Protein AF-A0A6L5ENX2-F1 (afdb_monomer_lite)

Radius of gyration: 25.45 Å; chains: 1; bounding box: 39×39×65 Å

Sequence (76 aa):
MKRTTVYLPEELKRALEQRAKLEGRTEADVIRDALSAALQPRGRSSKLSFGKFASGHSDTSARVDEVLRDTGFGAA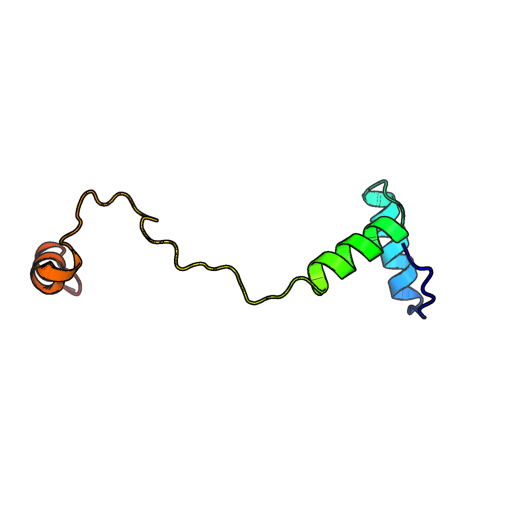

Secondary structure (DSSP, 8-state):
---------HHHHHHHHHHHHHHT--HHHHHHHHHHHHHS-SSS-----------S-S-GGG-HHHHHHHTTTT--

Foldseek 3Di:
DDDDDDDDDPVVVVVLVVVCVVVVHDSVVVVVVVVCVVPPPPDDDPPVDPPPDPPVDPCCVVCVVVVCVVVVPPPD

pLDDT: mean 87.78, std 12.55, range [51.75, 98.38]

Structure (mmCIF, N/CA/C/O backbone):
data_AF-A0A6L5ENX2-F1
#
_entry.id   AF-A0A6L5ENX2-F1
#
loop_
_atom_site.group_PDB
_atom_site.id
_atom_site.type_symbol
_atom_site.label_atom_id
_atom_site.label_alt_id
_atom_site.label_comp_id
_atom_site.label_asym_id
_atom_site.label_entity_id
_atom_site.label_seq_id
_atom_site.pdbx_PDB_ins_code
_atom_site.Cartn_x
_atom_site.Cartn_y
_atom_site.Cartn_z
_atom_site.occupancy
_atom_site.B_iso_or_equiv
_atom_site.auth_seq_id
_atom_site.auth_comp_id
_atom_site.auth_asym_id
_atom_site.auth_atom_id
_atom_site.pdbx_PDB_model_num
ATOM 1 N N . MET A 1 1 ? 8.231 -2.779 16.273 1.00 77.31 1 MET A N 1
ATOM 2 C CA . MET A 1 1 ? 7.498 -1.651 15.652 1.00 77.31 1 MET A CA 1
ATOM 3 C C . MET A 1 1 ? 7.763 -0.373 16.430 1.00 77.31 1 MET A C 1
ATOM 5 O O . MET A 1 1 ? 7.844 -0.446 17.647 1.00 77.31 1 MET A O 1
ATOM 9 N N . LYS A 1 2 ? 7.888 0.774 15.754 1.00 94.44 2 LYS A N 1
ATOM 10 C CA . LYS A 1 2 ? 7.993 2.099 16.387 1.00 94.44 2 LYS A CA 1
ATOM 11 C C . LYS A 1 2 ? 6.642 2.812 16.269 1.00 94.44 2 LYS A C 1
ATOM 13 O O . LYS A 1 2 ? 6.045 2.771 15.197 1.00 94.44 2 LYS A O 1
ATOM 18 N N . ARG A 1 3 ? 6.152 3.429 17.352 1.00 95.38 3 ARG A N 1
ATOM 19 C CA . ARG A 1 3 ? 4.919 4.233 17.321 1.00 95.38 3 ARG A CA 1
ATOM 20 C C . ARG A 1 3 ? 5.196 5.538 16.577 1.00 95.38 3 ARG A C 1
ATOM 22 O O . ARG A 1 3 ? 6.067 6.298 16.994 1.00 95.38 3 ARG A O 1
ATOM 29 N N . THR A 1 4 ? 4.434 5.783 15.520 1.00 95.38 4 THR A N 1
ATOM 30 C CA . THR A 1 4 ? 4.525 6.984 14.685 1.00 95.38 4 THR A CA 1
ATOM 31 C C . THR A 1 4 ? 3.132 7.588 14.573 1.00 95.38 4 THR A C 1
ATOM 33 O O . THR A 1 4 ? 2.184 6.867 14.271 1.00 95.38 4 THR A O 1
ATOM 36 N N . THR A 1 5 ? 3.011 8.890 14.822 1.00 96.44 5 THR A N 1
ATOM 37 C CA . THR A 1 5 ? 1.759 9.639 14.658 1.00 96.44 5 THR A CA 1
ATOM 38 C C . THR A 1 5 ? 1.840 10.438 13.364 1.00 96.44 5 THR A C 1
ATOM 40 O O . THR A 1 5 ? 2.831 11.128 13.133 1.00 96.44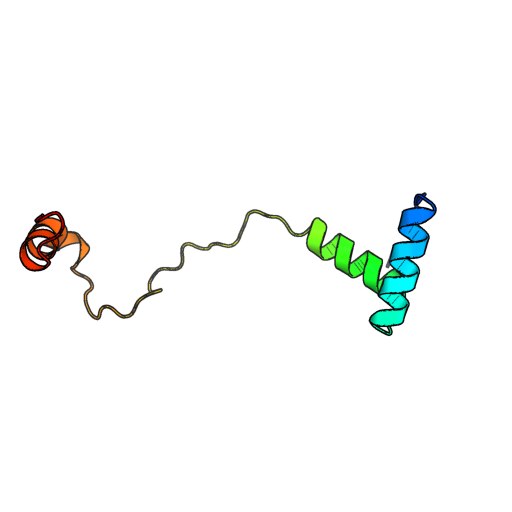 5 THR A O 1
ATOM 43 N N . VAL A 1 6 ? 0.815 10.334 12.525 1.00 95.12 6 VAL A N 1
ATOM 44 C CA . VAL A 1 6 ? 0.699 11.043 11.246 1.00 95.12 6 VAL A CA 1
ATOM 45 C C . VAL A 1 6 ? -0.692 11.658 11.148 1.00 95.12 6 VAL A C 1
ATOM 47 O O . VAL A 1 6 ? -1.657 11.075 11.639 1.00 95.12 6 VAL A O 1
ATOM 50 N N . TYR A 1 7 ? -0.798 12.828 10.527 1.00 97.25 7 TYR A N 1
ATOM 51 C CA . TYR A 1 7 ? -2.093 13.415 10.198 1.00 97.25 7 TYR A CA 1
ATOM 52 C C . TYR A 1 7 ? -2.598 12.804 8.892 1.00 97.25 7 TYR A C 1
ATOM 54 O O . TYR A 1 7 ? -1.868 12.781 7.901 1.00 97.25 7 TYR A O 1
ATOM 62 N N . LEU A 1 8 ? -3.830 12.298 8.900 1.00 96.81 8 LEU A N 1
ATOM 63 C CA . LEU A 1 8 ? -4.519 11.806 7.709 1.00 96.81 8 LEU A CA 1
ATOM 64 C C . LEU A 1 8 ? -5.714 12.718 7.425 1.00 96.81 8 LEU A C 1
ATOM 66 O O . LEU A 1 8 ? -6.428 13.064 8.368 1.00 96.81 8 LEU A O 1
ATOM 70 N N . PRO A 1 9 ? -5.969 13.062 6.154 1.00 98.38 9 PRO A N 1
ATOM 71 C CA . PRO A 1 9 ? -7.251 13.622 5.761 1.00 98.38 9 PRO A CA 1
ATOM 72 C C . PRO A 1 9 ? -8.409 12.696 6.159 1.00 98.38 9 PRO A C 1
ATOM 74 O O . PRO A 1 9 ? -8.273 11.467 6.148 1.00 98.38 9 PRO A O 1
ATOM 77 N N . GLU A 1 10 ? -9.551 13.285 6.503 1.00 97.88 10 GLU A N 1
ATOM 78 C CA . GLU A 1 10 ? -10.727 12.572 7.016 1.00 97.88 10 GLU A CA 1
ATOM 79 C C . GLU A 1 10 ? -11.251 11.541 6.003 1.00 97.88 10 GLU A C 1
ATOM 81 O O . GLU A 1 10 ? -11.566 10.400 6.345 1.00 97.88 10 GLU A O 1
ATOM 86 N N . GLU A 1 11 ? -11.268 11.902 4.722 1.00 97.88 11 GLU A N 1
ATOM 87 C CA . GLU A 1 11 ? -11.654 11.016 3.629 1.00 97.88 11 GLU A CA 1
ATOM 88 C C . GLU A 1 11 ? -10.725 9.800 3.508 1.00 97.88 11 GLU A C 1
ATOM 90 O O . GLU A 1 11 ? -11.189 8.684 3.258 1.00 97.88 11 GLU A O 1
ATOM 95 N N . LEU A 1 12 ? -9.425 9.985 3.761 1.00 97.62 12 LEU A N 1
ATOM 96 C CA . LEU A 1 12 ? -8.447 8.905 3.703 1.00 97.62 12 LEU A CA 1
ATOM 97 C C . LEU A 1 12 ? -8.603 7.955 4.893 1.00 97.62 12 LEU A C 1
ATOM 99 O O . LEU A 1 12 ? -8.501 6.738 4.721 1.00 97.62 12 LEU A O 1
ATOM 103 N N . LYS A 1 13 ? -8.907 8.487 6.084 1.00 97.75 13 LYS A N 1
ATOM 104 C CA . LYS A 1 13 ? -9.214 7.671 7.266 1.00 97.75 13 LYS A CA 1
ATOM 105 C C . LYS A 1 13 ? -10.443 6.790 7.030 1.00 97.75 13 LYS A C 1
ATOM 107 O O . LYS A 1 13 ? -10.394 5.594 7.311 1.00 97.75 13 LYS A O 1
ATOM 112 N N . ARG A 1 14 ? -11.505 7.343 6.437 1.00 98.12 14 ARG A N 1
ATOM 113 C CA . ARG A 1 14 ? -12.725 6.588 6.099 1.00 98.12 14 ARG A CA 1
ATOM 114 C C . ARG A 1 14 ? -12.464 5.486 5.078 1.00 98.12 14 ARG A C 1
ATOM 116 O O . ARG A 1 14 ? -12.940 4.366 5.248 1.00 98.12 14 ARG A O 1
ATOM 123 N N . ALA A 1 15 ? -11.691 5.778 4.033 1.00 97.81 15 ALA A N 1
ATOM 124 C CA . ALA A 1 15 ? -11.317 4.775 3.039 1.00 97.81 15 ALA A CA 1
ATOM 125 C C . ALA A 1 15 ? -10.485 3.637 3.661 1.00 97.81 15 ALA A C 1
ATOM 127 O O . ALA A 1 15 ? -10.699 2.463 3.348 1.00 97.81 15 ALA A O 1
ATOM 128 N N . LEU A 1 16 ? -9.571 3.973 4.577 1.00 97.81 16 LEU A N 1
ATOM 129 C CA . LEU A 1 16 ? -8.761 3.001 5.307 1.00 97.81 16 LEU A CA 1
ATOM 130 C C . LEU A 1 16 ? -9.618 2.083 6.194 1.00 97.81 16 LEU A C 1
ATOM 132 O O . LEU A 1 16 ? -9.437 0.867 6.149 1.00 97.81 16 LEU A O 1
ATOM 136 N N . GLU A 1 17 ? -10.567 2.641 6.949 1.00 98.06 17 GLU A N 1
ATOM 137 C CA . GLU A 1 17 ? -11.512 1.877 7.780 1.00 98.06 17 GLU A CA 1
ATOM 138 C C . GLU A 1 17 ? -12.343 0.895 6.954 1.00 98.06 17 GLU A C 1
ATOM 140 O O . GLU A 1 17 ? -12.458 -0.283 7.300 1.00 98.06 17 GLU A O 1
ATOM 145 N N . GLN A 1 18 ? -12.907 1.368 5.839 1.00 98.25 18 GLN A N 1
ATOM 146 C CA . GLN A 1 18 ? -13.707 0.533 4.947 1.00 98.25 18 GLN A CA 1
ATOM 147 C C . GLN A 1 18 ? -12.879 -0.623 4.394 1.00 98.25 18 GLN A C 1
ATOM 149 O O . GLN A 1 18 ? -13.319 -1.772 4.434 1.00 98.25 18 GLN A O 1
ATOM 154 N N . ARG A 1 19 ? -11.658 -0.339 3.934 1.00 97.94 19 ARG A N 1
ATOM 155 C CA . ARG A 1 19 ? -10.753 -1.361 3.411 1.00 97.94 19 ARG A CA 1
ATOM 156 C C . ARG A 1 19 ? -10.365 -2.386 4.474 1.00 97.94 19 ARG A C 1
ATOM 158 O O . ARG A 1 19 ? -10.440 -3.582 4.215 1.00 97.94 19 ARG A O 1
ATOM 165 N N . ALA A 1 20 ? -9.997 -1.930 5.669 1.00 98.25 20 ALA A N 1
ATOM 166 C CA . ALA A 1 20 ? -9.656 -2.800 6.790 1.00 98.25 20 ALA A CA 1
ATOM 167 C C . ALA A 1 20 ? -10.822 -3.736 7.149 1.00 98.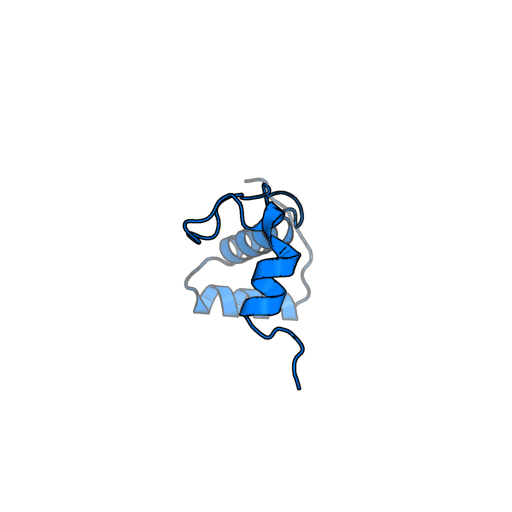25 20 ALA A C 1
ATOM 169 O O . ALA A 1 20 ? -10.627 -4.943 7.299 1.00 98.25 20 ALA A O 1
ATOM 170 N N . LYS A 1 21 ? -12.051 -3.202 7.185 1.00 98.19 21 LYS A N 1
ATOM 171 C CA . LYS A 1 21 ? -13.270 -3.979 7.434 1.00 98.19 21 LYS A CA 1
ATOM 172 C C . LYS A 1 21 ? -13.539 -5.016 6.342 1.00 98.19 21 LYS A C 1
ATOM 174 O O . LYS A 1 21 ? -13.867 -6.151 6.669 1.00 98.19 21 LYS A O 1
ATOM 179 N N . LEU A 1 22 ? -13.405 -4.636 5.070 1.00 97.94 22 LEU A N 1
ATOM 180 C CA . LEU A 1 22 ? -13.613 -5.540 3.934 1.00 97.94 22 LEU A CA 1
ATOM 181 C C . LEU A 1 22 ? -12.585 -6.679 3.906 1.00 97.94 22 LEU A C 1
ATOM 183 O O . LEU A 1 22 ? -12.941 -7.809 3.591 1.00 97.94 22 LEU A O 1
ATOM 187 N N . GLU A 1 23 ? -11.330 -6.394 4.257 1.00 96.81 23 GLU A N 1
ATOM 188 C CA . GLU A 1 23 ? -10.250 -7.389 4.289 1.00 96.81 23 GLU A CA 1
ATOM 189 C C . GLU A 1 23 ? -10.194 -8.188 5.607 1.00 96.81 23 GLU A C 1
ATOM 191 O O . GLU A 1 23 ? -9.399 -9.118 5.717 1.00 96.81 23 GLU A O 1
ATOM 196 N N . GLY A 1 24 ? -10.999 -7.840 6.621 1.00 97.88 24 GLY A N 1
ATOM 197 C CA . GLY A 1 24 ? -10.935 -8.465 7.948 1.00 97.88 24 GLY A CA 1
ATOM 198 C C . GLY A 1 24 ? -9.602 -8.227 8.673 1.00 97.88 24 GLY A C 1
ATOM 199 O O . GLY A 1 24 ? -9.163 -9.064 9.459 1.00 97.88 24 GLY A O 1
ATOM 200 N N . ARG A 1 25 ? -8.935 -7.102 8.390 1.00 98.06 25 ARG A N 1
ATOM 201 C CA . ARG A 1 25 ? -7.605 -6.73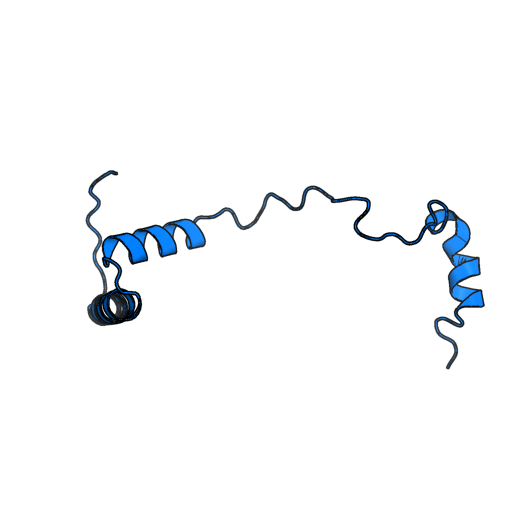7 8.911 1.00 98.06 25 ARG A CA 1
ATOM 202 C C . ARG A 1 25 ? -7.689 -5.506 9.804 1.00 98.06 25 ARG A C 1
ATOM 204 O O . ARG A 1 25 ? -8.663 -4.759 9.767 1.00 98.06 25 ARG A O 1
ATOM 211 N N . THR A 1 26 ? -6.641 -5.245 10.583 1.00 98.06 26 THR A N 1
ATOM 212 C CA . THR A 1 26 ? -6.538 -3.970 11.304 1.00 98.06 26 THR A CA 1
ATOM 213 C C . THR A 1 26 ? -6.106 -2.851 10.355 1.00 98.06 26 THR A C 1
ATOM 215 O O . THR A 1 26 ? -5.335 -3.076 9.422 1.00 98.06 26 THR A O 1
ATOM 218 N N . GLU A 1 27 ? -6.525 -1.612 10.617 1.00 97.25 27 GLU A N 1
ATOM 219 C CA . GLU A 1 27 ? -6.045 -0.444 9.861 1.00 97.25 27 GLU A CA 1
ATOM 220 C C . GLU A 1 27 ? -4.517 -0.336 9.873 1.00 97.25 27 GLU A C 1
ATOM 222 O O . GLU A 1 27 ? -3.892 0.024 8.878 1.00 97.25 27 GLU A O 1
ATOM 227 N N . ALA A 1 28 ? -3.898 -0.704 10.997 1.00 96.69 28 ALA A N 1
ATOM 228 C CA . ALA A 1 28 ? -2.455 -0.695 11.142 1.00 96.69 28 ALA A CA 1
ATOM 229 C C . ALA A 1 28 ? -1.774 -1.732 10.229 1.00 96.69 28 ALA A C 1
ATOM 231 O O . ALA A 1 28 ? -0.684 -1.457 9.728 1.00 96.69 28 ALA A O 1
ATOM 232 N N . ASP A 1 29 ? -2.394 -2.896 9.989 1.00 97.62 29 ASP A N 1
ATOM 233 C CA . ASP A 1 29 ? -1.900 -3.876 9.010 1.00 97.62 29 ASP A CA 1
ATOM 234 C C . ASP A 1 29 ? -1.961 -3.319 7.594 1.00 97.62 29 ASP A C 1
ATOM 236 O O . ASP A 1 29 ? -0.972 -3.400 6.869 1.00 97.62 29 ASP A O 1
ATOM 240 N N . VAL A 1 30 ? -3.088 -2.706 7.228 1.00 97.69 30 VAL A N 1
ATOM 241 C CA . VAL A 1 30 ? -3.280 -2.106 5.902 1.00 97.69 30 VAL A CA 1
ATOM 242 C C . VAL A 1 30 ? -2.284 -0.964 5.669 1.00 97.69 30 VAL A C 1
ATOM 244 O O . VAL A 1 30 ? -1.648 -0.919 4.618 1.00 97.69 30 VAL A O 1
ATOM 247 N N . ILE A 1 31 ? -2.072 -0.082 6.658 1.00 96.88 31 ILE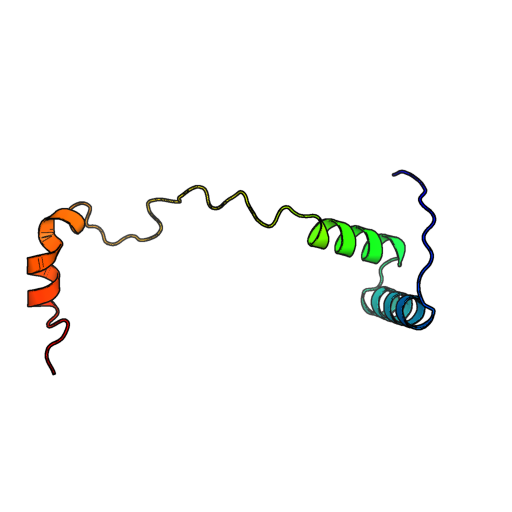 A N 1
ATOM 248 C CA . ILE A 1 31 ? -1.068 0.994 6.579 1.00 96.88 31 ILE A CA 1
ATOM 249 C C . ILE A 1 31 ? 0.334 0.411 6.391 1.00 96.88 31 ILE A C 1
ATOM 251 O O . ILE A 1 31 ? 1.079 0.869 5.526 1.00 96.88 31 ILE A O 1
ATOM 255 N N . ARG A 1 32 ? 0.720 -0.584 7.201 1.00 95.88 32 ARG A N 1
ATOM 256 C CA . ARG A 1 32 ? 2.053 -1.198 7.109 1.00 95.88 32 ARG A CA 1
ATOM 257 C C . ARG A 1 32 ? 2.305 -1.810 5.740 1.00 95.88 32 ARG A C 1
ATOM 259 O O . ARG A 1 32 ? 3.385 -1.619 5.190 1.00 95.88 32 ARG A O 1
ATOM 266 N N . ASP A 1 33 ? 1.329 -2.541 5.221 1.00 96.00 33 ASP A N 1
ATOM 267 C CA . ASP A 1 33 ? 1.405 -3.224 3.933 1.00 96.00 33 ASP A CA 1
ATOM 268 C C . ASP A 1 33 ? 1.509 -2.217 2.780 1.00 96.00 33 ASP A C 1
ATOM 270 O O . ASP A 1 33 ? 2.442 -2.269 1.979 1.00 96.00 33 ASP A O 1
ATOM 274 N N . ALA A 1 34 ? 0.643 -1.199 2.784 1.00 95.75 34 ALA A N 1
ATOM 275 C CA . ALA A 1 34 ? 0.675 -0.115 1.809 1.00 95.75 34 ALA A CA 1
ATOM 276 C C . ALA A 1 34 ? 2.010 0.647 1.823 1.00 95.75 34 ALA A C 1
ATOM 278 O O . ALA A 1 34 ? 2.591 0.887 0.765 1.00 95.75 34 ALA A O 1
ATOM 279 N N . LEU A 1 35 ? 2.532 0.990 3.008 1.00 95.31 35 LEU A N 1
ATOM 280 C CA . LEU A 1 35 ? 3.837 1.642 3.140 1.00 95.31 35 LEU A CA 1
ATOM 281 C C . LEU A 1 35 ? 4.975 0.730 2.682 1.00 95.31 35 LEU A C 1
ATOM 283 O O . LEU A 1 35 ? 5.895 1.199 2.020 1.00 95.31 35 LEU A O 1
ATOM 287 N N . SER A 1 36 ? 4.912 -0.565 2.997 1.00 94.44 36 SER A N 1
ATOM 288 C CA . SER A 1 36 ? 5.934 -1.528 2.581 1.00 94.44 36 SER A CA 1
ATOM 289 C C . SER A 1 36 ? 5.972 -1.642 1.060 1.00 94.44 36 SER A C 1
ATOM 291 O O . SER A 1 36 ? 7.043 -1.525 0.475 1.00 94.44 36 SER A O 1
ATOM 293 N N . ALA A 1 37 ? 4.816 -1.779 0.408 1.00 93.38 37 ALA A N 1
ATOM 294 C CA . ALA A 1 37 ? 4.708 -1.813 -1.048 1.00 93.38 37 ALA A CA 1
ATOM 295 C C . ALA A 1 37 ? 5.148 -0.492 -1.705 1.00 93.38 37 ALA A C 1
ATOM 297 O O . ALA A 1 37 ? 5.847 -0.506 -2.717 1.00 93.38 37 ALA A O 1
ATOM 298 N N . ALA A 1 38 ? 4.780 0.655 -1.128 1.00 93.75 38 ALA A N 1
ATOM 299 C CA . ALA A 1 38 ? 5.143 1.967 -1.664 1.00 93.75 38 ALA A CA 1
ATOM 300 C C . ALA A 1 38 ? 6.644 2.275 -1.533 1.00 93.75 38 ALA A C 1
ATOM 302 O O . ALA A 1 38 ? 7.214 2.935 -2.402 1.00 93.75 38 ALA A O 1
ATOM 303 N N . LEU A 1 39 ? 7.276 1.805 -0.454 1.00 93.38 39 LEU A N 1
ATOM 304 C CA . LEU A 1 39 ? 8.694 2.022 -0.161 1.00 93.38 39 LEU A CA 1
ATOM 305 C C . LEU A 1 39 ? 9.597 0.909 -0.701 1.00 93.38 39 LEU A C 1
ATOM 307 O O . LEU A 1 39 ? 10.821 1.030 -0.603 1.00 93.38 39 LEU A O 1
ATOM 311 N N . GLN A 1 40 ? 9.035 -0.160 -1.278 1.00 88.38 40 GLN A N 1
ATOM 312 C CA . GLN A 1 40 ? 9.841 -1.147 -1.984 1.00 88.38 40 GLN A CA 1
ATOM 313 C C . GLN A 1 40 ? 10.619 -0.441 -3.105 1.00 88.38 40 GLN A C 1
ATOM 315 O O . GLN A 1 40 ? 10.021 0.245 -3.941 1.00 88.38 40 GLN A O 1
ATOM 320 N N . PRO A 1 41 ? 11.957 -0.579 -3.146 1.00 80.19 41 PRO A N 1
ATOM 321 C CA . PRO A 1 41 ? 12.758 0.080 -4.160 1.00 80.19 41 PRO A CA 1
ATOM 322 C C . PRO A 1 41 ? 12.328 -0.404 -5.548 1.00 80.19 41 PRO A C 1
ATOM 324 O O . PRO A 1 41 ? 12.541 -1.558 -5.912 1.00 80.19 41 PRO A O 1
ATOM 327 N N . ARG A 1 42 ? 11.768 0.507 -6.356 1.00 68.38 42 ARG A N 1
ATOM 328 C CA . ARG A 1 42 ? 11.346 0.251 -7.750 1.00 68.38 42 ARG A CA 1
ATOM 329 C C . ARG A 1 42 ? 12.497 -0.113 -8.697 1.00 68.38 42 ARG A C 1
ATOM 331 O O . ARG A 1 42 ? 12.275 -0.387 -9.870 1.00 68.38 42 ARG A O 1
ATOM 338 N N . GLY A 1 43 ? 13.728 -0.138 -8.201 1.00 64.88 43 GLY A N 1
ATOM 339 C CA . GLY A 1 43 ? 14.906 -0.526 -8.954 1.00 64.88 43 GLY A CA 1
ATOM 340 C C . GLY A 1 43 ? 15.888 -1.257 -8.058 1.00 64.88 43 GLY A C 1
ATOM 341 O O . GLY A 1 43 ? 16.640 -0.616 -7.332 1.00 64.88 43 GLY A O 1
ATOM 342 N N . ARG A 1 44 ? 15.866 -2.592 -8.123 1.00 58.03 44 ARG A N 1
ATOM 343 C CA . ARG A 1 44 ? 17.030 -3.506 -8.133 1.00 58.03 44 ARG A CA 1
ATOM 344 C C . ARG A 1 44 ? 16.557 -4.931 -7.858 1.00 58.03 44 ARG A C 1
ATOM 346 O O . ARG A 1 44 ? 16.664 -5.429 -6.748 1.00 58.03 44 ARG A O 1
ATOM 353 N N . SER A 1 45 ? 16.049 -5.582 -8.903 1.00 56.25 45 SER A N 1
ATOM 354 C CA . SER A 1 45 ? 16.228 -7.020 -9.150 1.00 56.25 45 SER A CA 1
ATOM 355 C C . SER A 1 45 ? 15.502 -7.419 -10.441 1.00 56.25 45 SER A C 1
ATOM 357 O O . SER A 1 45 ? 14.628 -8.278 -10.454 1.00 56.25 45 SER A O 1
ATOM 359 N N . SER A 1 46 ? 15.908 -6.850 -11.570 1.00 51.75 46 SER A N 1
ATOM 360 C CA . SER A 1 46 ? 16.160 -7.756 -12.684 1.00 51.75 46 SER A CA 1
ATOM 361 C C . SER A 1 46 ? 17.654 -8.001 -12.631 1.00 51.75 46 SER A C 1
ATOM 363 O O . SER A 1 46 ? 18.422 -7.303 -13.288 1.00 51.75 46 SER A O 1
ATOM 365 N N . LYS A 1 47 ? 18.095 -8.966 -11.810 1.00 60.38 47 LYS A N 1
ATOM 366 C CA . LYS A 1 47 ? 19.310 -9.686 -12.203 1.00 60.38 47 LYS A CA 1
ATOM 367 C C . LYS A 1 47 ? 19.035 -10.090 -13.646 1.00 60.38 47 LYS A C 1
ATOM 369 O O . LYS A 1 47 ? 17.985 -10.688 -13.880 1.00 60.38 47 LYS A O 1
ATOM 374 N N . LEU A 1 48 ? 19.866 -9.654 -14.595 1.00 59.78 48 LEU A N 1
ATOM 375 C CA . LEU A 1 48 ? 19.774 -10.121 -15.975 1.00 59.78 48 LEU A CA 1
ATOM 376 C C . LEU A 1 48 ? 19.686 -11.646 -15.905 1.00 59.78 48 LEU A C 1
ATOM 378 O O . LEU A 1 48 ? 20.636 -12.320 -15.522 1.00 59.78 48 LEU A O 1
ATOM 382 N N . SER A 1 49 ? 18.480 -12.160 -16.117 1.00 62.31 49 SER A N 1
ATOM 383 C CA . SER A 1 49 ? 18.202 -13.580 -16.041 1.00 62.31 49 SER A CA 1
ATOM 384 C C . SER A 1 49 ? 18.398 -14.081 -17.455 1.00 62.31 49 SER A C 1
ATOM 386 O O . SER A 1 49 ? 17.596 -13.803 -18.347 1.00 62.31 49 SER A O 1
ATOM 388 N N . PHE A 1 50 ? 19.536 -14.735 -17.649 1.00 70.12 50 PHE A N 1
ATOM 389 C CA . PHE A 1 50 ? 19.828 -15.523 -18.834 1.00 70.12 50 PHE A CA 1
ATOM 390 C C . PHE A 1 50 ? 19.046 -16.843 -18.751 1.00 70.12 50 PHE A C 1
ATOM 392 O O . PHE A 1 50 ? 18.715 -17.296 -17.655 1.00 70.12 50 PHE A O 1
ATOM 399 N N . GLY A 1 51 ? 18.712 -17.441 -19.897 1.00 71.31 51 GLY A N 1
ATOM 400 C CA . GLY A 1 51 ? 17.996 -18.724 -19.936 1.00 71.31 51 GLY A CA 1
ATOM 401 C C . GLY A 1 51 ? 16.485 -18.648 -19.685 1.00 71.31 51 GLY A C 1
ATOM 402 O O . GLY A 1 51 ? 15.893 -19.621 -19.236 1.00 71.31 51 GLY A O 1
ATOM 403 N N . LYS A 1 52 ? 15.832 -17.514 -19.980 1.00 75.38 52 LYS A N 1
ATOM 404 C CA . LYS A 1 52 ? 14.360 -17.392 -19.888 1.00 75.38 52 LYS A CA 1
ATOM 405 C C . LYS A 1 52 ? 13.593 -18.236 -20.910 1.00 75.38 52 LYS A C 1
ATOM 407 O O . LYS A 1 52 ? 12.385 -18.399 -20.774 1.00 75.38 52 LYS A O 1
ATOM 412 N N . PHE A 1 53 ? 14.280 -18.739 -21.929 1.00 73.50 53 PHE A N 1
ATOM 413 C CA . PHE A 1 53 ? 13.691 -19.482 -23.032 1.00 73.50 53 PHE A CA 1
ATOM 414 C C . PHE A 1 53 ? 14.497 -20.754 -23.285 1.00 73.50 53 PHE A C 1
ATOM 416 O O . PHE A 1 53 ? 15.722 -20.749 -23.174 1.00 73.50 53 PHE A O 1
ATOM 423 N N . ALA A 1 54 ? 13.798 -21.828 -23.643 1.00 77.56 54 ALA A N 1
ATOM 424 C CA . ALA A 1 54 ? 14.377 -23.118 -23.997 1.00 77.56 54 ALA A CA 1
ATOM 425 C C . ALA A 1 54 ? 14.351 -23.299 -25.521 1.00 77.56 54 ALA A C 1
ATOM 427 O O . ALA A 1 54 ? 13.758 -24.243 -26.030 1.00 77.56 54 ALA A O 1
ATOM 428 N N . SER A 1 55 ? 14.969 -22.368 -26.258 1.00 76.81 55 SER A N 1
ATOM 429 C CA . SER A 1 55 ? 15.063 -22.457 -27.723 1.00 76.81 55 SER A CA 1
ATOM 430 C C . SER A 1 55 ? 15.842 -23.690 -28.193 1.00 76.81 55 SER A C 1
ATOM 432 O O . SER A 1 55 ? 15.781 -24.013 -29.368 1.00 76.81 55 SER A O 1
ATOM 434 N N . GLY A 1 56 ? 16.604 -24.354 -27.311 1.00 83.12 56 GLY A N 1
ATOM 435 C CA . GLY A 1 56 ? 17.484 -25.474 -27.670 1.00 83.12 56 GLY A CA 1
ATOM 436 C C . GLY A 1 56 ? 18.713 -25.056 -28.486 1.00 83.12 56 GLY A C 1
ATOM 437 O O . GLY A 1 56 ? 19.543 -25.896 -28.818 1.00 83.12 56 GLY A O 1
ATOM 438 N N . HIS A 1 57 ? 18.851 -23.760 -28.767 1.00 79.06 57 HIS A N 1
ATOM 439 C CA . HIS A 1 57 ? 19.887 -23.188 -29.614 1.00 79.06 57 HIS A CA 1
ATOM 440 C C . HIS A 1 57 ? 20.685 -22.152 -28.821 1.00 79.06 57 HIS A C 1
ATOM 442 O O . HIS A 1 57 ? 20.119 -21.190 -28.296 1.00 79.06 57 HIS A O 1
ATOM 448 N N . SER A 1 58 ? 22.000 -22.352 -28.726 1.00 83.00 58 SER A N 1
ATOM 449 C CA . SER A 1 58 ? 22.943 -21.403 -28.114 1.00 83.00 58 SER A CA 1
ATOM 450 C C . SER A 1 58 ? 23.662 -20.529 -29.145 1.00 83.00 58 SER A C 1
ATOM 452 O O . SER A 1 58 ? 24.378 -19.605 -28.773 1.00 83.00 58 SER A O 1
ATOM 454 N N . ASP A 1 59 ? 23.490 -20.833 -30.432 1.00 88.50 59 ASP A N 1
ATOM 455 C CA . ASP A 1 59 ? 24.162 -20.228 -31.584 1.00 88.50 59 ASP A CA 1
ATOM 456 C C . ASP A 1 59 ? 23.278 -19.231 -32.349 1.00 88.50 59 ASP A C 1
ATOM 458 O O . ASP A 1 59 ? 23.731 -18.630 -33.320 1.00 88.50 59 ASP A O 1
ATOM 462 N N . THR A 1 60 ? 22.033 -19.006 -31.913 1.00 86.06 60 THR A N 1
ATOM 463 C CA . THR A 1 60 ? 21.083 -18.113 -32.600 1.00 86.06 60 THR A CA 1
ATOM 464 C C . THR A 1 60 ? 21.657 -16.711 -32.824 1.00 86.06 60 THR A C 1
ATOM 466 O O . THR A 1 60 ? 21.425 -16.109 -33.867 1.00 86.06 60 THR A O 1
ATOM 469 N N . SER A 1 61 ? 22.461 -16.202 -31.886 1.00 86.25 61 SER A N 1
ATOM 470 C CA . SER A 1 61 ? 23.121 -14.895 -32.009 1.00 86.25 61 SER A CA 1
ATOM 471 C C . SER A 1 61 ? 24.200 -14.838 -33.093 1.00 86.25 61 SER A C 1
ATOM 473 O O . SER A 1 61 ? 24.516 -13.751 -33.564 1.00 86.25 61 SER A O 1
ATOM 475 N N . ALA A 1 62 ? 24.761 -15.976 -33.500 1.00 92.25 62 ALA A N 1
ATOM 476 C CA . ALA A 1 62 ? 25.740 -16.062 -34.581 1.00 92.25 62 ALA A CA 1
ATOM 477 C C . ALA A 1 62 ? 25.085 -16.277 -35.958 1.00 92.25 62 ALA A C 1
ATOM 479 O O . ALA A 1 62 ? 25.741 -16.092 -36.977 1.00 92.25 62 ALA A O 1
ATOM 480 N N . ARG A 1 63 ? 23.797 -16.650 -35.994 1.00 90.88 63 ARG A N 1
ATOM 481 C CA . ARG A 1 63 ? 23.046 -17.004 -37.214 1.00 90.88 63 ARG A CA 1
ATOM 482 C C . ARG A 1 63 ? 21.902 -16.038 -37.523 1.00 90.88 63 ARG A C 1
ATOM 484 O O . ARG A 1 63 ? 20.927 -16.412 -38.169 1.00 90.88 63 ARG A O 1
ATOM 491 N N . VAL A 1 64 ? 22.007 -14.795 -37.057 1.00 91.50 64 VAL A N 1
ATOM 492 C CA . VAL A 1 64 ? 20.921 -13.803 -37.146 1.00 91.50 64 VAL A CA 1
ATOM 493 C C . VAL A 1 64 ? 20.406 -13.654 -38.581 1.00 91.50 64 VAL A C 1
ATOM 495 O O . VAL A 1 64 ? 19.207 -13.789 -38.809 1.00 91.50 64 VAL A O 1
ATOM 498 N N . ASP A 1 65 ? 21.296 -13.458 -39.556 1.00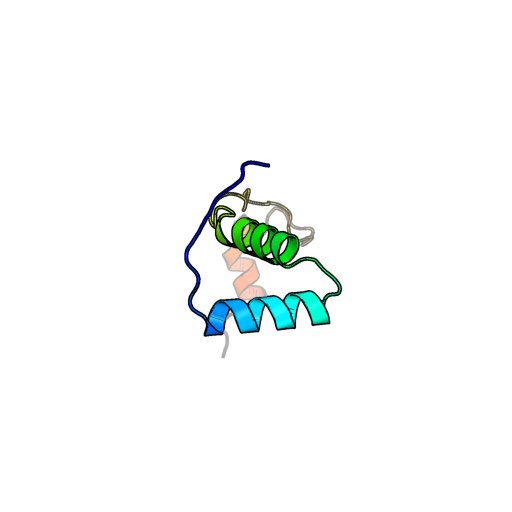 92.19 65 ASP A N 1
ATOM 499 C CA . ASP A 1 65 ? 20.903 -13.209 -40.951 1.00 92.19 65 ASP A CA 1
ATOM 500 C C . ASP A 1 65 ? 20.234 -14.414 -41.627 1.00 92.19 65 ASP A C 1
ATOM 502 O O . ASP A 1 65 ? 19.335 -14.256 -42.451 1.00 92.19 65 ASP A O 1
ATOM 506 N N . GLU A 1 66 ? 20.677 -15.628 -41.296 1.00 92.12 66 GLU A N 1
ATOM 507 C CA . GLU A 1 66 ? 20.092 -16.873 -41.800 1.00 92.12 66 GLU A CA 1
ATOM 508 C C . GLU A 1 66 ? 18.675 -17.055 -41.253 1.00 92.12 66 GLU A C 1
ATOM 510 O O . GLU A 1 66 ? 17.732 -17.210 -42.022 1.00 92.12 66 GLU A O 1
ATOM 515 N N . VAL A 1 67 ? 18.513 -16.921 -39.934 1.00 91.12 67 VAL A N 1
ATOM 516 C CA . VAL A 1 67 ? 17.218 -17.076 -39.261 1.00 91.12 67 VAL A CA 1
ATOM 517 C C . VAL A 1 67 ? 16.204 -16.049 -39.766 1.00 91.12 67 VAL A C 1
ATOM 519 O O . VAL A 1 67 ? 15.048 -16.394 -40.007 1.00 91.12 67 VAL A O 1
ATOM 522 N N . LEU A 1 68 ? 16.609 -14.791 -39.962 1.00 93.12 68 LEU A N 1
ATOM 523 C CA . LEU A 1 68 ? 15.710 -13.755 -40.481 1.00 93.12 68 LEU A CA 1
ATOM 524 C C . LEU A 1 68 ? 15.279 -14.032 -41.927 1.00 93.12 68 LEU A C 1
ATOM 526 O O . LEU A 1 68 ? 14.116 -13.814 -42.267 1.00 93.12 68 LEU A O 1
ATOM 530 N N . ARG A 1 69 ? 16.186 -14.555 -42.761 1.00 93.31 69 ARG A N 1
ATOM 531 C CA . ARG A 1 69 ? 15.870 -14.949 -44.139 1.00 93.31 69 ARG A CA 1
ATOM 532 C C . ARG A 1 69 ? 14.903 -16.132 -44.175 1.00 93.31 69 ARG A C 1
ATOM 534 O O . ARG A 1 69 ? 13.886 -16.054 -44.858 1.00 93.31 69 ARG A O 1
ATOM 541 N N . ASP A 1 70 ? 15.194 -17.189 -43.421 1.00 90.81 70 ASP A N 1
ATOM 542 C CA . ASP A 1 70 ? 14.422 -18.438 -43.432 1.00 90.81 70 ASP A CA 1
ATOM 543 C C . ASP A 1 70 ? 13.018 -18.267 -42.848 1.00 90.81 70 ASP A C 1
ATOM 545 O O . ASP A 1 70 ? 12.064 -18.903 -43.292 1.00 90.81 70 ASP A O 1
ATOM 549 N N . THR A 1 71 ? 12.870 -17.376 -41.867 1.00 89.31 71 THR A N 1
ATOM 550 C CA . THR A 1 71 ? 11.565 -17.049 -41.278 1.00 89.31 71 THR A CA 1
ATOM 551 C C . THR A 1 71 ? 10.725 -16.112 -42.149 1.00 89.31 71 THR A C 1
ATOM 553 O O . THR A 1 71 ? 9.566 -15.866 -41.816 1.00 89.31 71 THR A O 1
ATOM 556 N N . GLY A 1 72 ? 11.277 -15.583 -43.250 1.00 88.81 72 GLY A N 1
ATOM 557 C CA . GLY A 1 72 ? 10.596 -14.608 -44.106 1.00 88.81 72 GLY A CA 1
ATOM 558 C C . GLY A 1 72 ? 10.326 -13.279 -43.397 1.00 88.81 72 GLY A C 1
ATOM 559 O O . GLY A 1 72 ? 9.376 -12.572 -43.738 1.00 88.81 72 GLY A O 1
ATOM 560 N N . PHE A 1 73 ? 11.126 -12.944 -42.381 1.00 88.31 73 PHE A N 1
ATOM 561 C CA . PHE A 1 73 ? 10.914 -11.753 -41.571 1.00 88.31 73 PHE A CA 1
ATOM 562 C C . PHE A 1 73 ? 11.017 -10.487 -42.435 1.00 88.31 73 PHE A C 1
ATOM 564 O O . PHE A 1 73 ? 12.069 -10.182 -42.994 1.00 88.31 73 PHE A O 1
ATOM 571 N N . GLY A 1 74 ? 9.917 -9.737 -42.533 1.00 82.12 74 GLY A N 1
ATOM 572 C CA . GLY A 1 74 ? 9.842 -8.504 -43.323 1.00 82.12 74 GLY A CA 1
ATOM 573 C C . GLY A 1 74 ? 9.501 -8.692 -44.806 1.00 82.12 74 GLY A C 1
ATOM 574 O O . GLY A 1 74 ? 9.493 -7.702 -45.534 1.00 82.12 74 GLY A O 1
ATOM 575 N N . ALA A 1 75 ? 9.192 -9.910 -45.260 1.00 81.12 75 ALA A N 1
ATOM 576 C CA . ALA A 1 75 ? 8.555 -10.102 -46.560 1.00 81.12 75 ALA A CA 1
ATOM 577 C C . ALA A 1 75 ? 7.067 -9.705 -46.464 1.00 81.12 75 ALA A C 1
ATOM 579 O O . ALA A 1 75 ? 6.357 -10.181 -45.577 1.00 81.12 75 ALA A O 1
ATOM 580 N N . ALA A 1 76 ? 6.635 -8.791 -47.337 1.00 58.75 76 ALA A N 1
ATOM 581 C CA . ALA A 1 76 ? 5.248 -8.344 -47.489 1.00 58.75 76 ALA A CA 1
ATOM 582 C C . ALA A 1 76 ? 4.496 -9.197 -48.517 1.00 58.75 76 ALA A C 1
ATOM 584 O O . ALA A 1 76 ? 5.144 -9.619 -49.503 1.00 58.75 76 ALA A O 1
#